Protein AF-A0AAN7JZS6-F1 (afdb_monomer_lite)

Radius of gyration: 15.97 Å; chains: 1; bounding box: 40×22×42 Å

Sequence (88 aa):
MAQYIPTLEFYSGGIPFVSMIYASSESFCGINLQPLSKPSDVSYTFLPNMAFFEFLPLENSHGETETVDLVDVKPGHYYELIVTTFTG

pLDDT: mean 91.5, std 9.76, range [54.62, 97.81]

InterPro domains:
  IPR004993 GH3 family [PTHR31901] (1-88)
  IPR055377 GH3, middle domain [PF23571] (44-88)

Secondary structure (DSSP, 8-state):
-GGGHHHHHHHHTTPPP---EEE-SS-EEEE-S-TTS-TTS---EE-TTTSEEEEEESTTTTT----EETTTPPTT--EEEEEE-TT-

Structure (mmCIF, N/CA/C/O backbone):
data_AF-A0AAN7JZS6-F1
#
_entry.id   AF-A0AAN7JZS6-F1
#
loop_
_atom_site.group_PDB
_atom_site.id
_atom_site.type_symbol
_atom_site.label_atom_id
_atom_site.label_alt_id
_atom_site.label_comp_id
_atom_site.label_asym_id
_atom_site.label_entity_id
_atom_site.label_seq_id
_atom_site.pdbx_PDB_ins_code
_atom_site.Cartn_x
_atom_site.Cartn_y
_atom_site.Cartn_z
_atom_site.occupancy
_atom_site.B_iso_or_equiv
_atom_site.auth_seq_id
_atom_site.auth_comp_id
_atom_site.auth_asym_id
_atom_site.auth_atom_id
_atom_site.pdbx_PDB_model_num
ATOM 1 N N . MET A 1 1 ? 0.213 5.641 -11.052 1.00 70.88 1 MET A N 1
ATOM 2 C CA . MET A 1 1 ? 1.453 5.158 -11.709 1.00 70.88 1 MET A CA 1
ATOM 3 C C . MET A 1 1 ? 1.229 4.502 -13.073 1.00 70.88 1 MET A C 1
ATOM 5 O O . MET A 1 1 ? 2.082 4.671 -13.933 1.00 70.88 1 MET A O 1
ATOM 9 N N . ALA A 1 2 ? 0.113 3.793 -13.301 1.00 85.50 2 ALA A N 1
ATOM 10 C CA . ALA A 1 2 ? -0.110 3.014 -14.529 1.00 85.50 2 ALA A CA 1
ATOM 11 C C . ALA A 1 2 ? 0.071 3.798 -15.847 1.00 85.50 2 ALA A C 1
ATOM 13 O O . ALA A 1 2 ? 0.597 3.266 -16.816 1.00 85.50 2 ALA A O 1
ATOM 14 N N . GLN A 1 3 ? -0.274 5.089 -15.852 1.00 94.06 3 GLN A N 1
ATOM 15 C CA . GLN A 1 3 ? -0.130 5.985 -17.007 1.00 94.06 3 GLN A CA 1
ATOM 16 C C . GLN A 1 3 ? 1.298 6.103 -17.571 1.00 94.06 3 GLN A C 1
ATOM 18 O O . GLN A 1 3 ? 1.456 6.432 -18.740 1.00 94.06 3 GLN A O 1
ATOM 23 N N . TYR A 1 4 ? 2.334 5.845 -16.764 1.00 93.38 4 TYR A N 1
ATOM 24 C CA . TYR A 1 4 ? 3.733 5.964 -17.194 1.00 93.38 4 TYR A CA 1
ATOM 25 C C . TYR A 1 4 ? 4.346 4.644 -17.657 1.00 93.38 4 TYR A C 1
ATOM 27 O O . TYR A 1 4 ? 5.453 4.663 -18.189 1.00 93.38 4 TYR A O 1
ATOM 35 N N . ILE A 1 5 ? 3.644 3.518 -17.485 1.00 92.62 5 ILE A N 1
ATOM 36 C CA . ILE A 1 5 ? 4.154 2.197 -17.869 1.00 92.62 5 ILE A CA 1
ATOM 37 C C . ILE A 1 5 ? 4.575 2.177 -19.349 1.00 92.62 5 ILE A C 1
ATOM 39 O O . ILE A 1 5 ? 5.734 1.856 -19.589 1.00 92.62 5 ILE A O 1
ATOM 43 N N . PRO A 1 6 ? 3.756 2.617 -20.33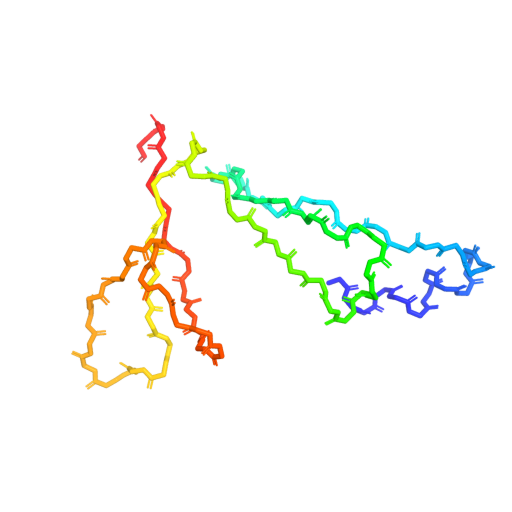2 1.00 93.44 6 PRO A N 1
ATOM 44 C CA . PRO A 1 6 ? 4.141 2.526 -21.745 1.00 93.44 6 PRO A CA 1
ATOM 45 C C . PRO A 1 6 ? 5.404 3.332 -22.082 1.00 93.44 6 PRO A C 1
ATOM 47 O O . PRO A 1 6 ? 6.274 2.876 -22.819 1.00 93.44 6 PRO A O 1
ATOM 50 N N . THR A 1 7 ? 5.529 4.534 -21.509 1.00 95.12 7 THR A N 1
ATOM 51 C CA . THR A 1 7 ? 6.701 5.397 -21.705 1.00 95.12 7 THR A CA 1
ATOM 52 C C . THR A 1 7 ? 7.949 4.781 -21.083 1.00 95.12 7 THR A C 1
ATOM 54 O O . THR A 1 7 ? 9.018 4.805 -21.690 1.00 95.12 7 THR A O 1
ATOM 57 N N . LEU A 1 8 ? 7.826 4.212 -19.881 1.00 94.12 8 LEU A N 1
ATOM 58 C CA . LEU A 1 8 ? 8.936 3.531 -19.227 1.00 94.12 8 LEU A CA 1
ATOM 59 C C . LEU A 1 8 ? 9.344 2.279 -20.006 1.00 94.12 8 LEU A C 1
ATOM 61 O O . LEU A 1 8 ? 10.536 2.097 -20.199 1.00 94.12 8 LEU A O 1
ATOM 65 N N . GLU A 1 9 ? 8.410 1.466 -20.510 1.00 93.31 9 GLU A N 1
ATOM 66 C CA . GLU A 1 9 ? 8.728 0.271 -21.320 1.00 93.31 9 GLU A CA 1
ATOM 67 C C . GLU A 1 9 ? 9.517 0.633 -22.576 1.00 93.31 9 GLU A C 1
ATOM 69 O O . GLU A 1 9 ? 10.507 -0.029 -22.898 1.00 93.31 9 GLU A O 1
ATOM 74 N N . PHE A 1 10 ? 9.118 1.718 -23.245 1.00 94.69 10 PHE A N 1
ATOM 75 C CA . PHE A 1 10 ? 9.807 2.223 -24.426 1.00 94.69 10 PHE A CA 1
ATOM 76 C C . PHE A 1 10 ? 11.271 2.588 -24.136 1.00 94.69 10 PHE A C 1
ATOM 78 O O . PHE A 1 10 ? 12.161 2.207 -24.896 1.00 94.69 10 PHE A O 1
ATOM 85 N N . TYR A 1 11 ? 11.537 3.304 -23.039 1.00 96.00 11 TYR A N 1
ATOM 86 C CA . TYR A 1 11 ? 12.897 3.745 -22.703 1.00 96.00 11 TYR A CA 1
ATOM 87 C C . TYR A 1 11 ? 13.743 2.683 -21.999 1.00 96.00 11 TYR A C 1
ATOM 89 O O . TYR A 1 11 ? 14.970 2.733 -22.071 1.00 96.00 11 TYR A O 1
ATOM 97 N N . SER A 1 12 ? 13.115 1.749 -21.290 1.00 92.94 12 SER A N 1
ATOM 98 C CA . SER A 1 12 ? 13.804 0.822 -20.396 1.00 92.94 12 SER A CA 1
ATOM 99 C C . SER A 1 12 ? 14.252 -0.471 -21.085 1.00 92.94 12 SER A C 1
ATOM 101 O O . SER A 1 12 ? 15.062 -1.211 -20.529 1.00 92.94 12 SER A O 1
ATOM 103 N N . GLY A 1 13 ? 13.755 -0.749 -22.296 1.00 90.62 13 GLY A N 1
ATOM 104 C CA . GLY A 1 13 ? 14.184 -1.901 -23.092 1.00 90.62 13 GLY A CA 1
ATOM 105 C C . GLY A 1 13 ? 13.795 -3.253 -22.487 1.00 90.62 13 GLY A C 1
ATOM 106 O O . GLY A 1 13 ? 14.468 -4.249 -22.741 1.00 90.62 13 GLY A O 1
ATOM 107 N N . GLY A 1 14 ? 12.727 -3.295 -21.682 1.00 86.56 14 GLY A N 1
ATOM 108 C CA . GLY A 1 14 ? 12.188 -4.533 -21.109 1.00 86.56 14 GLY A CA 1
ATOM 109 C C . GLY A 1 14 ? 12.776 -4.945 -19.756 1.00 86.56 14 GLY A C 1
ATOM 110 O O . GLY A 1 14 ? 12.637 -6.105 -19.366 1.00 86.56 14 GLY A O 1
ATOM 111 N N . ILE A 1 15 ? 13.422 -4.032 -19.024 1.00 93.19 15 ILE A N 1
ATOM 112 C CA . ILE A 1 15 ? 13.812 -4.303 -17.630 1.00 93.19 15 ILE A CA 1
ATOM 113 C C . ILE A 1 15 ? 12.574 -4.409 -16.715 1.00 93.19 15 ILE A C 1
ATOM 115 O O . ILE A 1 15 ? 11.587 -3.704 -16.939 1.00 93.19 15 ILE A O 1
ATOM 119 N N . PRO A 1 16 ? 12.616 -5.244 -15.659 1.00 92.25 16 PRO A N 1
ATOM 120 C CA . PRO A 1 16 ? 11.517 -5.354 -14.704 1.00 92.25 16 PRO A CA 1
ATOM 121 C C . PRO A 1 16 ? 11.238 -4.033 -13.978 1.00 92.25 16 PRO A C 1
ATOM 123 O O . PRO A 1 16 ? 12.162 -3.375 -13.496 1.00 92.25 16 PRO A O 1
ATOM 126 N N . PHE A 1 17 ? 9.960 -3.675 -13.839 1.00 93.06 17 PHE A N 1
ATOM 127 C CA . PHE A 1 17 ? 9.550 -2.545 -13.008 1.00 93.06 17 PHE A CA 1
ATOM 128 C C . PHE A 1 17 ? 9.215 -2.999 -11.605 1.00 93.06 17 PHE A C 1
ATOM 130 O O . PHE A 1 17 ? 8.353 -3.848 -11.403 1.00 93.06 17 PHE A O 1
ATOM 137 N N . VAL A 1 18 ? 9.874 -2.372 -10.639 1.00 94.69 18 VAL A N 1
ATOM 138 C CA . VAL A 1 18 ? 9.755 -2.736 -9.237 1.00 94.69 18 VAL A CA 1
ATOM 139 C C . VAL A 1 18 ? 9.101 -1.590 -8.476 1.00 94.69 18 VAL A C 1
ATOM 141 O O . VAL A 1 18 ? 9.688 -0.519 -8.323 1.00 94.69 18 VAL A O 1
ATOM 144 N N . SER A 1 19 ? 7.889 -1.826 -7.976 1.00 94.88 19 SER A N 1
ATOM 145 C CA . SER A 1 19 ? 7.211 -0.925 -7.042 1.00 94.88 19 SER A CA 1
ATOM 146 C C . SER A 1 19 ? 7.321 -1.493 -5.633 1.00 94.88 19 SER A C 1
ATOM 148 O O . SER A 1 19 ? 6.649 -2.472 -5.312 1.00 94.88 19 SER A O 1
ATOM 150 N N . MET A 1 20 ? 8.222 -0.930 -4.825 1.00 95.06 20 MET A N 1
ATOM 151 C CA . MET A 1 20 ? 8.634 -1.536 -3.552 1.00 95.06 20 MET A CA 1
ATOM 152 C C . MET A 1 20 ? 7.748 -1.165 -2.365 1.00 95.06 20 MET A C 1
ATOM 154 O O . MET A 1 20 ? 7.466 -2.024 -1.536 1.00 95.06 20 MET A O 1
ATOM 158 N N . ILE A 1 21 ? 7.369 0.107 -2.236 1.00 96.50 21 ILE A N 1
ATOM 159 C CA . ILE A 1 21 ? 6.841 0.666 -0.986 1.00 96.50 21 ILE A CA 1
ATOM 160 C C . ILE A 1 21 ? 5.509 1.356 -1.256 1.00 96.50 21 ILE A C 1
ATOM 162 O O . ILE A 1 21 ? 5.387 2.120 -2.215 1.00 96.50 21 ILE A O 1
ATOM 166 N N . TYR A 1 22 ? 4.547 1.120 -0.369 1.00 96.50 22 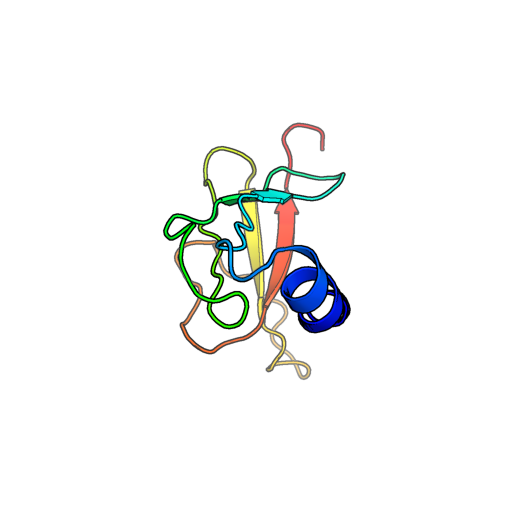TYR A N 1
ATOM 167 C CA . TYR A 1 22 ? 3.337 1.914 -0.235 1.00 96.50 22 TYR A CA 1
ATOM 168 C C . TYR A 1 22 ? 3.413 2.718 1.065 1.00 96.50 22 TYR A C 1
ATOM 170 O O . TYR A 1 22 ? 3.486 2.152 2.156 1.00 96.50 22 TYR A O 1
ATOM 178 N N . ALA A 1 23 ? 3.462 4.041 0.932 1.00 96.25 23 ALA A N 1
ATOM 179 C CA . ALA A 1 23 ? 3.615 4.981 2.034 1.00 96.25 23 ALA A CA 1
ATOM 180 C C . ALA A 1 23 ? 2.979 6.331 1.677 1.00 96.25 23 ALA A C 1
ATOM 182 O O . ALA A 1 23 ? 2.783 6.643 0.497 1.00 96.25 23 ALA A O 1
ATOM 183 N N . SER A 1 24 ? 2.702 7.128 2.702 1.00 94.25 24 SER A N 1
ATOM 184 C CA . SER A 1 24 ? 2.194 8.494 2.622 1.00 94.25 24 SER A CA 1
ATOM 185 C C . SER A 1 24 ? 2.971 9.419 3.570 1.00 94.25 24 SER A C 1
ATOM 187 O O . SER A 1 24 ? 3.904 8.982 4.248 1.00 94.25 24 SER A O 1
ATOM 189 N N . SER A 1 25 ? 2.621 10.710 3.608 1.00 93.94 25 SER A N 1
ATOM 190 C CA . SER A 1 25 ? 3.176 11.650 4.595 1.00 93.94 25 SER A CA 1
ATOM 191 C C . SER A 1 25 ? 2.821 11.271 6.030 1.00 93.94 25 SER A C 1
ATOM 193 O O . SER A 1 25 ? 3.590 11.558 6.943 1.00 93.94 25 SER A O 1
ATOM 195 N N . GLU A 1 26 ? 1.668 10.635 6.217 1.00 93.69 26 GLU A N 1
ATOM 196 C CA . GLU A 1 26 ? 1.124 10.242 7.512 1.00 93.69 26 GLU A CA 1
ATOM 197 C C . GLU A 1 26 ? 1.761 8.941 8.012 1.00 93.69 26 GLU A C 1
ATOM 199 O O . GLU A 1 26 ? 2.022 8.811 9.206 1.00 93.69 26 GLU A O 1
ATOM 204 N N . SER A 1 27 ? 2.037 7.966 7.132 1.00 92.31 27 SER A N 1
ATOM 205 C CA . SER A 1 27 ? 2.647 6.703 7.565 1.00 92.31 27 SER A CA 1
ATOM 206 C C . SER A 1 27 ? 3.349 5.903 6.465 1.00 92.31 27 SER A C 1
ATOM 208 O O . SER A 1 27 ? 3.012 5.965 5.282 1.00 92.31 27 SER A O 1
ATOM 210 N N . PHE A 1 28 ? 4.301 5.067 6.885 1.00 94.12 28 PHE A N 1
ATOM 211 C CA . PHE A 1 28 ? 4.782 3.945 6.082 1.00 94.12 28 PHE A CA 1
ATOM 212 C C . PHE A 1 28 ? 3.816 2.766 6.232 1.00 94.12 28 PHE A C 1
ATOM 214 O O . PHE A 1 28 ? 3.758 2.160 7.297 1.00 94.12 28 PHE A O 1
ATOM 221 N N . CYS A 1 29 ? 3.077 2.415 5.177 1.00 94.25 29 CYS A N 1
ATOM 222 C CA . CYS A 1 29 ? 2.012 1.414 5.280 1.00 94.25 29 CYS A CA 1
ATOM 223 C C . CYS A 1 29 ? 2.523 -0.011 5.032 1.00 94.25 29 CYS A C 1
ATOM 225 O O . CYS A 1 29 ? 2.323 -0.907 5.852 1.00 94.25 29 CYS A O 1
ATOM 227 N N . GLY A 1 30 ? 3.181 -0.249 3.894 1.00 96.75 30 GLY A N 1
ATOM 228 C CA . GLY A 1 30 ? 3.483 -1.612 3.462 1.00 96.75 30 GLY A CA 1
ATOM 229 C C . GLY A 1 30 ? 4.516 -1.741 2.351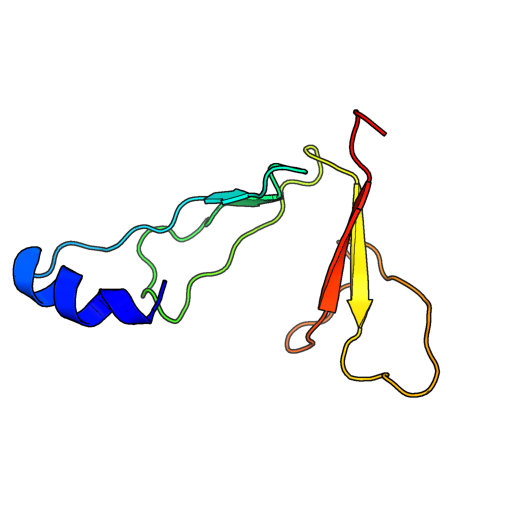 1.00 96.75 30 GLY A C 1
ATOM 230 O O . GLY A 1 30 ? 4.974 -0.758 1.766 1.00 96.75 30 GLY A O 1
ATOM 231 N N . ILE A 1 31 ? 4.876 -2.990 2.058 1.00 97.75 31 ILE A N 1
ATOM 232 C CA . ILE A 1 31 ? 5.881 -3.351 1.051 1.00 97.75 31 ILE A CA 1
ATOM 233 C C . ILE A 1 31 ? 5.359 -4.402 0.075 1.00 97.75 31 ILE A C 1
ATOM 235 O O . ILE A 1 31 ? 4.523 -5.237 0.416 1.00 97.75 31 ILE A O 1
ATOM 239 N N . ASN A 1 32 ? 5.884 -4.390 -1.143 1.00 97.38 32 ASN A N 1
ATOM 240 C CA . ASN A 1 32 ? 5.624 -5.432 -2.125 1.00 97.38 32 ASN A CA 1
ATOM 241 C C . ASN A 1 32 ? 6.532 -6.645 -1.864 1.00 97.38 32 ASN A C 1
ATOM 243 O O . ASN A 1 32 ? 7.738 -6.595 -2.108 1.00 97.38 32 ASN A O 1
ATOM 247 N N . LEU A 1 33 ? 5.946 -7.747 -1.391 1.00 97.06 33 LEU A N 1
ATOM 248 C CA . LEU A 1 33 ? 6.665 -9.008 -1.162 1.00 97.06 33 LEU A CA 1
ATOM 249 C C . LEU A 1 33 ? 6.991 -9.767 -2.461 1.00 97.06 33 LEU A C 1
ATOM 251 O O . LEU A 1 33 ? 7.806 -10.689 -2.449 1.00 97.06 33 LEU A O 1
ATOM 255 N N . GLN A 1 34 ? 6.386 -9.377 -3.585 1.00 96.69 34 GLN A N 1
ATOM 256 C CA . GLN A 1 34 ? 6.616 -9.939 -4.916 1.00 96.69 34 GLN A CA 1
ATOM 257 C C . GLN A 1 34 ? 7.122 -8.846 -5.876 1.00 96.69 34 GLN A C 1
ATOM 259 O O . GLN A 1 34 ? 6.411 -8.443 -6.800 1.00 96.69 34 GLN A O 1
ATOM 264 N N . PRO A 1 35 ? 8.365 -8.359 -5.700 1.00 93.62 35 PRO A N 1
ATOM 265 C CA . PRO A 1 35 ? 8.879 -7.179 -6.403 1.00 93.62 35 PRO A CA 1
ATOM 266 C C . PRO A 1 35 ? 8.982 -7.333 -7.927 1.00 93.62 35 PRO A C 1
ATOM 268 O O . PRO A 1 35 ? 9.029 -6.333 -8.633 1.00 93.62 35 PRO A O 1
ATOM 271 N N . LEU A 1 36 ? 9.019 -8.568 -8.435 1.00 94.56 36 LEU A N 1
ATOM 272 C CA . LEU A 1 36 ? 9.104 -8.880 -9.867 1.00 94.56 36 LEU A CA 1
ATOM 273 C C . LEU A 1 36 ? 7.739 -9.209 -10.500 1.00 94.56 36 LEU A C 1
ATOM 275 O O . LEU A 1 36 ? 7.689 -9.677 -11.638 1.00 94.56 36 LEU A O 1
ATOM 279 N N . SER A 1 37 ? 6.639 -9.016 -9.765 1.00 92.94 37 SER A N 1
ATOM 280 C CA . SER A 1 37 ? 5.282 -9.133 -10.310 1.00 92.94 37 SER A CA 1
ATOM 281 C C . SER A 1 37 ? 5.037 -8.098 -11.411 1.00 92.94 37 SER A C 1
ATOM 283 O O . SER A 1 37 ? 5.719 -7.074 -11.504 1.00 92.94 37 SER A O 1
ATOM 285 N N . LYS A 1 38 ? 4.060 -8.369 -12.281 1.00 92.38 38 LYS A N 1
ATOM 286 C CA . LYS A 1 38 ? 3.666 -7.398 -13.304 1.00 92.38 38 LYS A CA 1
ATOM 287 C C . LYS A 1 38 ? 3.134 -6.133 -12.626 1.00 92.38 38 LYS A C 1
ATOM 289 O O . LYS A 1 38 ? 2.446 -6.249 -11.615 1.00 92.38 38 LYS A O 1
ATOM 294 N N . PRO A 1 39 ? 3.331 -4.943 -13.219 1.00 91.88 39 PRO A N 1
ATOM 295 C CA . PRO A 1 39 ? 2.794 -3.699 -12.669 1.00 91.88 39 PRO A CA 1
ATOM 296 C C . PRO A 1 39 ? 1.276 -3.699 -12.411 1.00 91.88 39 PRO A C 1
ATOM 298 O O . PRO A 1 39 ? 0.813 -2.941 -11.565 1.00 91.88 39 PRO A O 1
ATOM 301 N N . SER A 1 40 ? 0.505 -4.524 -13.133 1.00 92.12 40 SER A N 1
ATOM 302 C CA . SER A 1 40 ? -0.944 -4.698 -12.948 1.00 92.12 40 SER A CA 1
ATOM 303 C C . SER A 1 40 ? -1.324 -5.518 -11.715 1.00 92.12 40 SER A C 1
ATOM 305 O O . SER A 1 40 ? -2.439 -5.380 -11.224 1.00 92.12 40 SER A O 1
ATOM 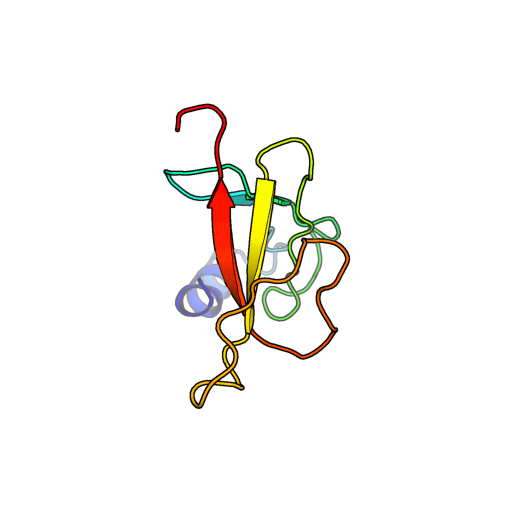307 N N . ASP A 1 41 ? -0.407 -6.351 -11.225 1.00 94.00 41 ASP A N 1
ATOM 308 C CA . ASP A 1 41 ? -0.672 -7.386 -10.220 1.00 94.00 41 ASP A CA 1
ATOM 309 C C . ASP A 1 41 ? 0.010 -7.048 -8.879 1.00 94.00 41 ASP A C 1
ATOM 311 O O . ASP A 1 41 ? 0.124 -7.887 -7.985 1.00 94.00 41 ASP A O 1
ATOM 315 N N . VAL A 1 42 ? 0.503 -5.813 -8.737 1.00 95.50 42 VAL A N 1
ATOM 316 C CA . VAL A 1 42 ? 1.228 -5.361 -7.548 1.00 95.50 42 VAL A CA 1
ATOM 317 C C . VAL A 1 42 ? 0.289 -5.312 -6.348 1.00 95.50 42 VAL A C 1
ATOM 319 O O . VAL A 1 42 ? -0.728 -4.623 -6.364 1.00 95.50 42 VAL A O 1
ATOM 322 N N . SER A 1 43 ? 0.693 -5.990 -5.276 1.00 96.38 43 SER A N 1
ATOM 323 C CA . SER A 1 43 ? 0.030 -5.957 -3.973 1.00 96.38 43 SER A CA 1
ATOM 324 C C . SER A 1 43 ? 1.027 -5.544 -2.894 1.00 96.38 43 SER A C 1
ATOM 326 O O . SER A 1 43 ? 2.183 -5.971 -2.913 1.00 96.38 43 SER A O 1
ATOM 328 N N . TYR A 1 44 ? 0.583 -4.730 -1.936 1.00 97.44 44 TYR A N 1
ATOM 329 C CA . TYR A 1 44 ? 1.407 -4.293 -0.809 1.00 97.44 44 TYR A CA 1
ATOM 330 C C . TYR A 1 44 ? 0.932 -4.970 0.469 1.00 97.44 44 TYR A C 1
ATOM 332 O O . TYR A 1 44 ? -0.239 -4.891 0.830 1.00 97.44 44 TYR A O 1
ATOM 340 N N . THR A 1 45 ? 1.851 -5.637 1.157 1.00 97.81 45 THR A N 1
ATOM 341 C CA . THR A 1 45 ? 1.601 -6.222 2.473 1.00 97.81 45 THR A CA 1
ATOM 342 C C . THR A 1 45 ? 1.878 -5.173 3.534 1.00 97.81 45 THR A C 1
ATOM 344 O O . THR A 1 45 ? 2.981 -4.624 3.594 1.00 97.81 45 THR A O 1
ATOM 347 N N . PHE A 1 46 ? 0.869 -4.884 4.349 1.00 97.25 46 PHE A N 1
ATOM 348 C CA . PHE A 1 46 ? 0.973 -3.920 5.435 1.00 97.25 46 PHE A CA 1
ATOM 349 C C . PHE A 1 46 ? 1.908 -4.450 6.517 1.00 97.25 46 PHE A C 1
ATOM 351 O O . PHE A 1 46 ? 1.911 -5.646 6.811 1.00 97.25 46 PHE A O 1
ATOM 358 N N . LEU A 1 47 ? 2.712 -3.558 7.092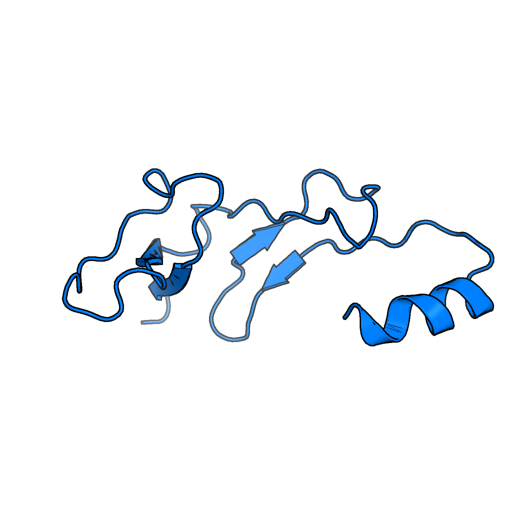 1.00 96.50 47 LEU A N 1
ATOM 359 C CA . LEU A 1 47 ? 3.635 -3.874 8.176 1.00 96.50 47 LEU A CA 1
ATOM 360 C C . LEU A 1 47 ? 2.977 -3.488 9.511 1.00 96.50 47 LEU A C 1
ATOM 362 O O . LEU A 1 47 ? 2.963 -2.302 9.840 1.00 96.50 47 LEU A O 1
ATOM 366 N N . PRO A 1 48 ? 2.447 -4.442 10.306 1.00 94.81 48 PRO A N 1
ATOM 367 C CA . PRO A 1 48 ? 1.592 -4.136 11.463 1.00 94.81 48 PRO A CA 1
ATOM 368 C C . PRO A 1 48 ? 2.284 -3.353 12.586 1.00 94.81 48 PRO A C 1
ATOM 370 O O . PRO A 1 48 ? 1.638 -2.880 13.510 1.00 94.81 48 PRO A O 1
ATOM 373 N N . ASN A 1 49 ? 3.612 -3.247 12.543 1.00 94.88 49 ASN A N 1
ATOM 374 C CA . ASN A 1 49 ? 4.412 -2.511 13.514 1.00 94.88 49 ASN A CA 1
ATOM 375 C C . ASN A 1 49 ? 4.584 -1.020 13.174 1.00 94.88 49 ASN A C 1
ATOM 377 O O . ASN A 1 49 ? 5.179 -0.302 13.975 1.00 94.88 49 ASN A O 1
ATOM 381 N N . MET A 1 50 ? 4.140 -0.563 11.998 1.00 94.75 50 MET A N 1
ATOM 382 C CA . MET A 1 50 ? 4.335 0.825 11.560 1.00 94.75 50 MET A CA 1
ATOM 383 C C . MET A 1 50 ? 3.291 1.790 12.124 1.00 94.75 50 MET A C 1
ATOM 385 O O . MET A 1 50 ? 3.625 2.916 12.486 1.00 94.75 50 MET A O 1
ATOM 389 N N . ALA A 1 51 ? 2.037 1.355 12.185 1.00 95.50 51 ALA A N 1
ATOM 390 C CA . ALA A 1 51 ? 0.902 2.103 12.706 1.00 95.50 51 ALA A CA 1
ATOM 391 C C . ALA A 1 51 ? -0.232 1.119 13.024 1.00 95.50 51 ALA A C 1
ATOM 393 O O . ALA A 1 51 ? -0.158 -0.060 12.667 1.00 95.50 51 ALA A O 1
ATOM 394 N N . PHE A 1 52 ? -1.282 1.603 13.681 1.00 96.62 52 PHE A N 1
ATOM 395 C CA . PHE A 1 52 ? -2.531 0.856 13.784 1.00 96.62 52 PHE A CA 1
ATOM 396 C C . PHE A 1 52 ? -3.386 1.144 12.542 1.00 96.62 52 PHE A C 1
ATOM 398 O O . PHE A 1 52 ? -3.558 2.307 12.171 1.00 96.62 52 PHE A O 1
ATOM 405 N N . PHE A 1 53 ? -3.859 0.088 11.877 1.00 97.19 53 PHE A N 1
ATOM 406 C CA . PHE A 1 53 ? -4.540 0.169 10.584 1.00 97.19 53 PHE A CA 1
ATOM 407 C C . PHE A 1 53 ? -5.963 -0.368 10.679 1.00 97.19 53 PHE A C 1
ATOM 409 O O . PHE A 1 53 ? -6.170 -1.523 11.057 1.00 97.19 53 PHE A O 1
ATOM 416 N N . GLU A 1 54 ? -6.903 0.459 10.245 1.00 96.75 54 GLU A N 1
ATOM 417 C CA . GLU A 1 54 ? -8.330 0.176 10.178 1.00 96.75 54 GLU A CA 1
ATOM 418 C C . GLU A 1 54 ? -8.838 0.383 8.749 1.00 96.75 54 GLU A C 1
ATOM 420 O O . GLU A 1 54 ? -8.256 1.135 7.959 1.00 96.75 54 GLU A O 1
ATOM 425 N N . PHE A 1 55 ? -9.934 -0.289 8.409 1.00 95.94 55 PHE A N 1
ATOM 426 C CA . PHE A 1 55 ? -10.458 -0.322 7.048 1.00 95.94 55 PHE A CA 1
ATOM 427 C C . PHE A 1 55 ? -11.966 -0.077 7.043 1.00 95.94 55 PHE A C 1
ATOM 429 O O . PHE A 1 55 ? -12.725 -0.852 7.624 1.00 95.94 55 PHE A O 1
ATOM 436 N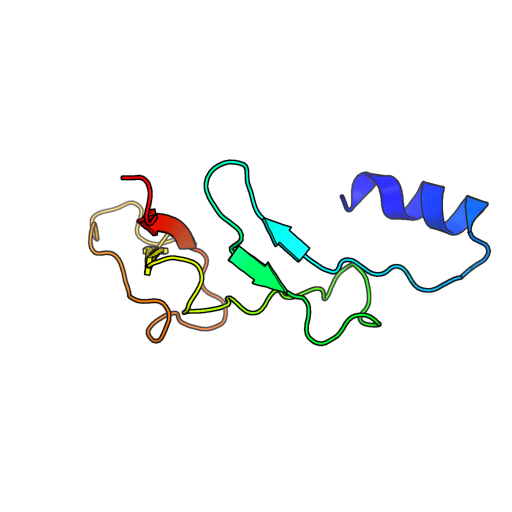 N . LEU A 1 56 ? -12.411 0.981 6.363 1.00 94.44 56 LEU A N 1
ATOM 437 C CA . LEU A 1 56 ? -13.831 1.305 6.205 1.00 94.44 56 LEU A CA 1
ATOM 438 C C . LEU A 1 56 ? -14.356 0.740 4.870 1.00 94.44 56 LEU A C 1
ATOM 440 O O . LEU A 1 56 ? -13.843 1.131 3.820 1.00 94.44 56 LEU A O 1
ATOM 444 N N . PRO A 1 57 ? -15.348 -0.171 4.854 1.00 92.88 57 PRO A N 1
ATOM 445 C CA . PRO A 1 57 ? -15.857 -0.763 3.612 1.00 92.88 57 PRO A CA 1
ATOM 446 C C . PRO A 1 57 ? -16.516 0.265 2.675 1.00 92.88 57 PRO A C 1
ATOM 448 O O . PRO A 1 57 ? -17.381 1.029 3.096 1.00 92.88 57 PRO A O 1
ATOM 451 N N . LEU A 1 58 ? -16.179 0.246 1.378 1.00 88.19 58 LEU A N 1
ATOM 452 C CA . LEU A 1 58 ? -16.732 1.200 0.397 1.00 88.19 58 LEU A CA 1
ATOM 453 C C . LEU A 1 58 ? -18.093 0.784 -0.191 1.00 88.19 58 LEU A C 1
ATOM 455 O O . LEU A 1 58 ? -18.880 1.643 -0.589 1.00 88.19 58 LEU A O 1
ATOM 459 N N . GLU A 1 59 ? -18.397 -0.515 -0.240 1.00 76.38 59 GLU A N 1
ATOM 460 C CA . GLU A 1 59 ? -19.633 -1.039 -0.854 1.00 76.38 59 GLU A CA 1
ATOM 461 C C . GLU A 1 59 ? -20.892 -0.800 0.004 1.00 76.38 59 GLU A C 1
ATOM 463 O O . GLU A 1 59 ? -22.007 -0.831 -0.515 1.00 76.38 59 GLU A O 1
ATOM 468 N N . ASN A 1 60 ? -20.725 -0.463 1.288 1.00 60.88 60 ASN A N 1
ATOM 469 C CA . ASN A 1 60 ? -21.817 -0.229 2.237 1.00 60.88 60 ASN A CA 1
ATOM 470 C C . ASN A 1 60 ? -22.061 1.266 2.490 1.00 60.88 60 ASN A C 1
ATOM 472 O O . ASN A 1 60 ? -22.258 1.697 3.627 1.00 60.88 60 ASN A O 1
ATOM 476 N N . SER A 1 61 ? -22.146 2.068 1.422 1.00 55.41 61 SER A N 1
ATOM 477 C CA . SER A 1 61 ? -22.424 3.519 1.483 1.00 55.41 61 SER A CA 1
ATOM 478 C C . SER A 1 61 ? -23.801 3.886 2.088 1.00 55.41 61 SER A C 1
ATOM 480 O O . SER A 1 61 ? -24.188 5.053 2.094 1.00 55.41 61 SER A O 1
ATOM 482 N N . HIS A 1 62 ? -24.559 2.900 2.585 1.00 54.62 62 HIS A N 1
ATOM 483 C CA . HIS A 1 62 ? -25.921 3.027 3.098 1.00 54.62 62 HIS A CA 1
ATOM 484 C C . HIS A 1 62 ? -26.125 2.512 4.538 1.00 54.62 62 HIS A C 1
ATOM 486 O O . HIS A 1 62 ? -27.271 2.252 4.905 1.00 54.62 62 HIS A O 1
ATOM 492 N N . GLY A 1 63 ? -25.084 2.419 5.381 1.00 54.81 63 GLY A N 1
ATOM 493 C CA . GLY A 1 63 ? -25.335 2.402 6.835 1.00 54.81 63 GLY A CA 1
ATOM 494 C C . GLY A 1 63 ? -24.383 1.653 7.763 1.00 54.81 63 GLY A C 1
ATOM 495 O O . GLY A 1 63 ? -24.655 1.654 8.960 1.00 54.81 63 GLY A O 1
ATOM 496 N N . GLU A 1 64 ? -23.299 1.041 7.283 1.00 57.72 64 GLU A N 1
ATOM 497 C CA . GLU A 1 64 ? -22.296 0.449 8.181 1.00 57.72 64 GLU A CA 1
ATOM 498 C C . GLU A 1 64 ? -21.101 1.394 8.325 1.00 57.72 64 GLU A C 1
ATOM 500 O O . GLU A 1 64 ? -20.319 1.583 7.399 1.00 57.72 64 GLU A O 1
ATOM 505 N N . THR A 1 65 ? -21.003 2.019 9.499 1.00 70.38 65 THR A N 1
ATOM 506 C CA . THR A 1 65 ? -19.935 2.962 9.873 1.00 70.38 65 THR A CA 1
ATOM 507 C C . THR A 1 65 ? -18.796 2.277 10.635 1.00 70.38 65 THR A C 1
ATOM 509 O O . THR A 1 65 ? -17.908 2.953 11.146 1.00 70.38 65 THR A O 1
ATOM 512 N N . GLU A 1 66 ? -18.850 0.953 10.788 1.00 89.19 66 GLU A N 1
ATOM 513 C CA . GLU A 1 66 ? -17.863 0.210 11.568 1.00 89.19 66 GLU A CA 1
ATOM 514 C C . GLU A 1 66 ? -16.642 -0.113 10.711 1.00 89.19 66 GLU A C 1
ATOM 516 O O . GLU A 1 66 ? -16.736 -0.670 9.614 1.00 89.19 66 GLU A O 1
ATOM 521 N N . THR A 1 67 ? -15.484 0.275 11.228 1.00 93.44 67 THR A N 1
ATOM 522 C CA . THR A 1 67 ? -14.189 -0.117 10.698 1.00 93.44 67 THR A CA 1
ATOM 523 C C . THR A 1 67 ? -13.907 -1.576 11.033 1.00 93.44 67 THR A C 1
ATOM 525 O O . THR A 1 67 ? -14.411 -2.118 12.017 1.00 93.44 67 THR A O 1
ATOM 528 N N . VAL A 1 68 ? -13.092 -2.225 10.204 1.00 95.50 68 VAL A N 1
ATOM 529 C CA . VAL A 1 68 ? -12.538 -3.550 10.503 1.00 95.50 68 VAL A CA 1
ATOM 530 C C . VAL A 1 68 ? -11.028 -3.464 10.692 1.00 95.50 68 VAL A C 1
ATOM 532 O O . VAL A 1 68 ? -10.360 -2.648 10.048 1.00 95.50 68 VAL A O 1
ATOM 535 N N . ASP A 1 69 ? -10.493 -4.323 11.555 1.00 96.94 69 ASP A N 1
ATOM 536 C CA . ASP A 1 69 ? -9.058 -4.420 11.804 1.00 96.94 69 ASP A CA 1
ATOM 537 C C . ASP A 1 69 ? -8.315 -4.995 10.588 1.00 96.94 69 ASP A C 1
ATOM 539 O O . ASP A 1 69 ? -8.881 -5.687 9.734 1.00 96.94 69 ASP A O 1
ATOM 543 N N . LEU A 1 70 ? -6.997 -4.778 10.541 1.00 96.44 70 LEU A N 1
ATOM 544 C CA . LEU A 1 70 ? -6.114 -5.288 9.483 1.00 96.44 70 LEU A CA 1
ATOM 545 C C . LEU A 1 70 ? -6.258 -6.793 9.197 1.00 96.44 70 LEU A C 1
ATOM 547 O O . LEU A 1 70 ? -6.034 -7.224 8.068 1.00 96.44 70 LEU A O 1
ATOM 551 N N . VAL A 1 71 ? -6.599 -7.602 10.200 1.00 97.00 71 VAL A N 1
ATOM 552 C CA . VAL A 1 71 ? -6.729 -9.062 10.053 1.00 97.00 71 VAL A CA 1
ATOM 553 C C . VAL A 1 71 ? -8.107 -9.509 9.562 1.00 97.00 71 VAL A C 1
ATOM 555 O O . VAL A 1 71 ? -8.236 -10.643 9.103 1.00 97.00 71 VAL A O 1
ATOM 558 N N . ASP A 1 72 ? -9.106 -8.628 9.614 1.00 96.50 72 ASP A N 1
ATOM 559 C CA . ASP A 1 72 ? -10.513 -8.945 9.341 1.00 96.50 72 ASP A CA 1
ATOM 560 C C . ASP A 1 72 ? -10.979 -8.492 7.945 1.00 96.50 72 ASP A C 1
ATOM 562 O O . ASP A 1 72 ? -12.140 -8.681 7.560 1.00 96.50 72 ASP A O 1
ATOM 566 N N . VAL A 1 73 ? -10.071 -7.929 7.143 1.00 95.75 73 VAL A N 1
ATOM 567 C CA . VAL A 1 73 ? -10.339 -7.558 5.749 1.00 95.75 73 VAL A CA 1
ATOM 568 C C . VAL A 1 73 ? -10.648 -8.783 4.885 1.00 95.75 73 VAL A C 1
ATOM 570 O O . VAL A 1 73 ? -10.038 -9.849 5.008 1.00 95.75 73 VAL A O 1
ATOM 573 N N . LYS A 1 74 ? -11.594 -8.629 3.953 1.00 95.94 74 LYS A N 1
ATOM 574 C CA . LYS A 1 74 ? -12.049 -9.716 3.079 1.00 95.94 74 LYS A CA 1
ATOM 575 C C . LYS A 1 74 ? -11.457 -9.578 1.674 1.00 95.94 74 LYS A C 1
ATOM 577 O O . LYS A 1 74 ? -11.504 -8.491 1.096 1.00 95.94 74 LYS A O 1
ATOM 582 N N . PRO A 1 75 ? -10.956 -10.671 1.066 1.00 95.31 75 PRO A N 1
ATOM 583 C CA . PRO A 1 75 ? -10.500 -10.649 -0.320 1.00 95.31 75 PRO A CA 1
ATOM 584 C C . PRO A 1 75 ? -11.583 -10.132 -1.274 1.00 95.31 75 PRO A C 1
ATOM 586 O O . PRO A 1 75 ? -12.765 -10.444 -1.121 1.00 95.31 75 PRO A O 1
ATOM 589 N N . GLY A 1 76 ? -11.170 -9.348 -2.269 1.00 94.19 76 GLY A N 1
ATOM 590 C CA . GLY A 1 76 ? -12.058 -8.810 -3.304 1.00 94.19 76 GLY A CA 1
ATOM 591 C C . GLY A 1 76 ? -12.936 -7.632 -2.877 1.00 94.19 76 GLY A C 1
ATOM 592 O O . GLY A 1 76 ? -13.648 -7.111 -3.725 1.00 94.19 76 GLY A O 1
ATOM 593 N N . HIS A 1 77 ? -12.879 -7.200 -1.615 1.00 93.56 77 HIS A N 1
ATOM 594 C CA . HIS A 1 77 ? -13.598 -6.017 -1.142 1.00 93.56 77 HIS A CA 1
ATOM 595 C C . HIS A 1 77 ? -12.694 -4.783 -1.190 1.00 93.56 77 HIS A C 1
ATOM 597 O O . HIS A 1 77 ? -11.468 -4.882 -1.081 1.00 93.56 77 HIS A O 1
ATOM 603 N N . TYR A 1 78 ? -13.314 -3.614 -1.333 1.00 94.38 78 TYR A N 1
ATOM 604 C CA . TYR A 1 78 ? -12.625 -2.329 -1.339 1.00 94.38 78 TYR A CA 1
ATOM 605 C C . TYR A 1 78 ? -12.886 -1.572 -0.041 1.00 94.38 78 TYR A C 1
ATOM 607 O O . TYR A 1 78 ? -14.022 -1.501 0.431 1.00 94.38 78 TYR A O 1
ATOM 615 N N . TYR A 1 79 ? -11.825 -0.980 0.499 1.00 94.62 79 TYR A N 1
ATOM 616 C CA . TYR A 1 79 ? -11.849 -0.268 1.767 1.00 94.62 79 TYR A CA 1
ATOM 617 C C . TYR A 1 79 ? -11.126 1.072 1.653 1.00 94.62 79 TYR A C 1
ATOM 619 O O . TYR A 1 79 ? -10.140 1.194 0.920 1.00 94.62 79 TYR A O 1
ATOM 627 N N . GLU A 1 80 ? -11.591 2.057 2.410 1.00 95.06 80 GLU A N 1
ATOM 628 C CA . GLU A 1 80 ? -10.829 3.258 2.728 1.00 95.06 80 GLU A CA 1
ATOM 629 C C . GLU A 1 80 ? -9.884 2.965 3.900 1.00 95.06 80 GLU A C 1
ATOM 631 O O . GLU A 1 80 ? -10.278 2.347 4.891 1.00 95.06 80 GLU A O 1
ATOM 636 N N . LEU A 1 81 ? -8.621 3.373 3.760 1.00 95.50 81 LEU A N 1
ATOM 637 C CA . LEU A 1 81 ? -7.588 3.154 4.766 1.00 95.50 81 LEU A CA 1
ATOM 638 C C . LEU A 1 81 ? -7.655 4.235 5.848 1.00 95.50 81 LEU A C 1
ATOM 640 O O . LEU A 1 81 ? -7.503 5.419 5.548 1.00 95.50 81 LEU A O 1
ATOM 644 N N . ILE A 1 82 ? -7.774 3.811 7.102 1.00 95.38 82 ILE A N 1
ATOM 645 C CA . ILE A 1 82 ? -7.684 4.659 8.289 1.00 95.38 82 ILE A CA 1
ATOM 646 C C . ILE A 1 82 ? -6.413 4.276 9.048 1.00 95.38 82 ILE A C 1
ATOM 648 O O . ILE A 1 82 ? -6.121 3.098 9.262 1.00 95.38 82 ILE A O 1
ATOM 652 N N . VAL A 1 83 ? -5.622 5.280 9.422 1.00 96.00 83 VAL A N 1
ATOM 653 C CA . VAL A 1 83 ? -4.321 5.080 10.065 1.00 96.00 83 VAL A CA 1
ATOM 654 C C . VAL A 1 83 ? -4.269 5.854 11.373 1.00 96.00 83 VAL A C 1
ATOM 656 O O . VAL A 1 83 ? -4.434 7.071 11.378 1.00 96.00 83 VAL A O 1
ATOM 659 N N . THR A 1 84 ? -3.959 5.158 12.465 1.00 96.31 84 THR A N 1
ATOM 660 C CA . THR A 1 84 ? -3.612 5.774 13.750 1.00 96.31 84 THR A CA 1
ATOM 661 C C . THR A 1 84 ? -2.109 5.640 13.978 1.00 96.31 84 THR A C 1
ATOM 663 O O . THR A 1 84 ? -1.570 4.533 14.066 1.00 96.31 84 THR A O 1
ATOM 666 N N . THR A 1 85 ? -1.416 6.777 14.048 1.00 95.75 85 THR A N 1
ATOM 667 C CA . THR A 1 85 ? 0.052 6.839 14.076 1.00 95.75 85 THR A CA 1
ATOM 668 C C . THR A 1 85 ? 0.601 7.077 15.483 1.00 95.75 85 THR A C 1
ATOM 670 O O . THR A 1 85 ? -0.112 7.484 16.397 1.00 95.75 85 THR A O 1
ATOM 673 N N . PHE A 1 86 ? 1.911 6.882 15.661 1.00 93.38 86 PHE A N 1
ATOM 674 C CA . PHE A 1 86 ? 2.600 7.227 16.910 1.00 93.38 86 PHE A CA 1
ATOM 675 C C . PHE A 1 86 ? 2.651 8.736 17.191 1.00 93.38 86 PHE A C 1
ATOM 677 O O . PHE A 1 86 ? 2.948 9.133 18.317 1.00 93.38 86 PHE A O 1
ATOM 684 N N . THR A 1 87 ? 2.406 9.577 16.184 1.00 93.75 87 THR A N 1
ATOM 685 C CA . THR A 1 87 ? 2.502 11.038 16.297 1.00 93.75 87 THR A CA 1
ATOM 686 C C . THR A 1 87 ? 1.181 11.721 16.653 1.00 93.75 87 THR A C 1
ATOM 688 O O . THR A 1 87 ? 1.163 12.947 16.758 1.00 93.75 87 THR A O 1
ATOM 691 N N . GLY A 1 88 ? 0.123 10.941 16.903 1.00 83.81 88 GLY A N 1
ATOM 692 C CA . GLY A 1 88 ? -1.248 11.437 17.067 1.00 83.81 88 GLY A CA 1
ATOM 693 C C . GLY A 1 88 ? -1.875 11.797 15.732 1.00 83.81 88 GLY A C 1
ATOM 694 O O . GLY A 1 88 ? -2.761 12.677 15.763 1.00 83.81 88 GLY A O 1
#

Organism: NCBI:txid236973

Foldseek 3Di:
DVVCVVVCCVVVVDDAQFDFFDADPQWGFFTFPCRRDDPVPTDTDGDCVTWFKWWAFPVCPPDDPDIDGPVPDDPPTDTDIDTGGPVD